Protein AF-A0A971C5C7-F1 (afdb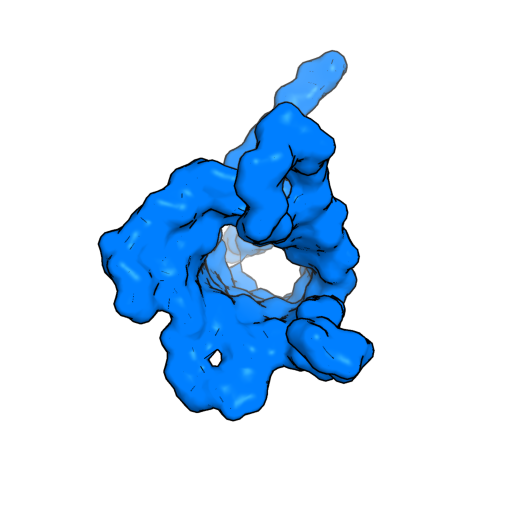_monomer_lite)

pLDDT: mean 79.89, std 18.44, range [36.09, 97.75]

Foldseek 3Di:
DDWPPPAAKWKAFKFQPVVNDGPRVKIWMKGFHDADPQQKTWIKIWIFDDDPDPDPDDDRDIDIWIKIWGAPRVFQKIKIWTWDQDPVRDTFIKIKIWGQDRVQQKTWTFIDGPVDPDTRIIIIIHGDDPDDD

Secondary structure (DSSP, 8-state):
-------EEEEEEEEETTTTEEEEEEEEEEEEEEE-TT-EEEEEEEEEE----SSS----EEEEEEEEEEE-TTT-EEEEEEEEEPTTS-EEEEEEEEEEETTTTEEEEEEEETT-SS--EEEEEEE------

Sequence (133 aa):
MENIQATGTWRGVLFIDKMKEYIEDEIFQIDIQSIDAQNLITATVIEQVQEEDLFLSHRDKFTAYHAEGKLDAHSGEFQLYYKAGGLHGDPVTVELSGTIDENKETIEGQYRTASRQQWQASFLLKKTKTEPL

Radius of gyration: 15.32 Å; chains: 1; bounding box: 49×29×42 Å

Structure (mmCIF, N/CA/C/O backbone):
data_AF-A0A971C5C7-F1
#
_entry.id   AF-A0A971C5C7-F1
#
loop_
_atom_site.group_PDB
_atom_site.id
_atom_site.type_symbol
_atom_site.label_atom_id
_atom_site.label_alt_id
_atom_site.label_comp_id
_atom_site.label_asym_id
_atom_site.label_entity_id
_atom_site.label_seq_id
_atom_site.pdbx_PDB_ins_code
_atom_site.Cartn_x
_atom_site.Cartn_y
_atom_site.Cartn_z
_atom_site.occupancy
_atom_site.B_iso_or_equiv
_atom_site.auth_seq_id
_atom_site.auth_comp_id
_atom_site.auth_asym_id
_atom_site.auth_atom_id
_atom_site.pdbx_PDB_model_num
ATOM 1 N N . MET A 1 1 ? -19.279 -0.349 15.569 1.00 42.62 1 MET A N 1
ATOM 2 C CA . MET A 1 1 ? -18.240 -0.977 14.737 1.00 42.62 1 MET A CA 1
ATOM 3 C C . MET A 1 1 ? -16.993 -0.158 14.946 1.00 42.62 1 MET A C 1
ATOM 5 O O . MET A 1 1 ? -17.082 1.059 14.836 1.00 42.62 1 MET A O 1
ATOM 9 N N . GLU A 1 2 ? -15.920 -0.794 15.394 1.00 49.66 2 GLU A N 1
ATOM 10 C CA . GLU A 1 2 ? -14.633 -0.124 15.568 1.00 49.66 2 GLU A CA 1
ATOM 11 C C . GLU A 1 2 ? -14.088 0.215 14.174 1.00 49.66 2 GLU A C 1
ATOM 13 O O . GLU A 1 2 ? -14.257 -0.563 13.236 1.00 49.66 2 GLU A O 1
ATOM 18 N N . ASN A 1 3 ? -13.575 1.433 14.009 1.00 58.56 3 ASN A N 1
ATOM 19 C CA . ASN A 1 3 ? -13.004 1.875 12.741 1.00 58.56 3 ASN A CA 1
ATOM 20 C C . ASN A 1 3 ? -11.660 1.181 12.541 1.00 58.56 3 ASN A C 1
ATOM 22 O O . ASN A 1 3 ? -10.855 1.190 13.472 1.00 58.56 3 ASN A O 1
ATOM 26 N N . ILE A 1 4 ? -11.405 0.685 11.326 1.00 67.94 4 ILE A N 1
ATOM 27 C CA . ILE A 1 4 ? -10.100 0.130 10.972 1.00 67.94 4 ILE A CA 1
ATOM 28 C C . ILE A 1 4 ? -9.026 1.212 11.184 1.00 67.94 4 ILE A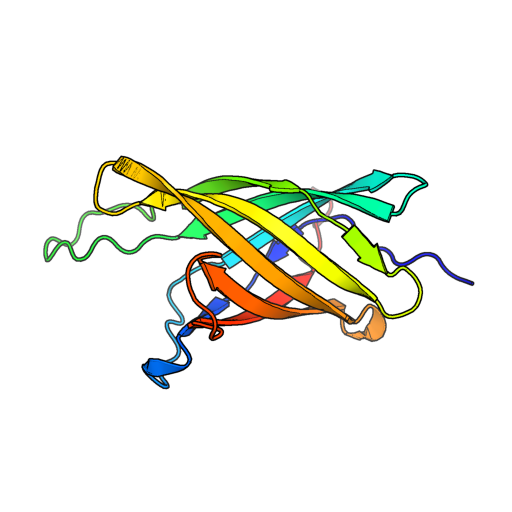 C 1
ATOM 30 O O . ILE A 1 4 ? -9.005 2.234 10.491 1.00 67.94 4 ILE A O 1
ATOM 34 N N . GLN A 1 5 ? -8.120 1.006 12.136 1.00 80.19 5 GLN A N 1
ATOM 35 C CA . GLN A 1 5 ? -6.921 1.793 12.374 1.00 8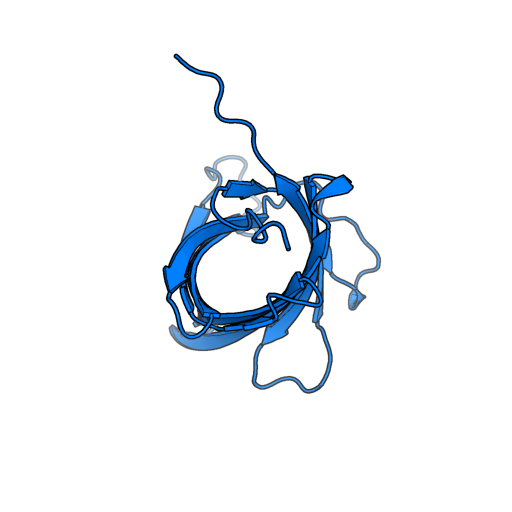0.19 5 GLN A CA 1
ATOM 36 C C . GLN A 1 5 ? -5.836 1.448 11.339 1.00 80.19 5 GLN A C 1
ATOM 38 O O . GLN A 1 5 ? -4.733 0.996 11.657 1.00 80.19 5 GLN A O 1
ATOM 43 N N . ALA A 1 6 ? -6.142 1.718 10.073 1.00 85.75 6 ALA A N 1
ATOM 44 C CA . ALA A 1 6 ? -5.245 1.499 8.943 1.00 85.75 6 ALA A CA 1
ATOM 45 C C . ALA A 1 6 ? -4.094 2.520 8.873 1.00 85.75 6 ALA A C 1
ATOM 47 O O . ALA A 1 6 ? -3.048 2.229 8.298 1.00 85.75 6 ALA A O 1
ATOM 48 N N . THR A 1 7 ? -4.255 3.710 9.459 1.00 92.31 7 THR A N 1
ATOM 49 C CA . THR A 1 7 ? -3.225 4.757 9.412 1.00 92.31 7 THR A CA 1
ATOM 50 C C . THR A 1 7 ? -1.947 4.354 10.148 1.00 92.31 7 THR A C 1
ATOM 52 O O . THR A 1 7 ? -1.972 3.648 11.168 1.00 92.31 7 THR A O 1
ATOM 55 N N . GLY A 1 8 ? -0.821 4.834 9.618 1.00 92.25 8 GLY A N 1
ATOM 56 C CA . GLY A 1 8 ? 0.525 4.572 10.115 1.00 92.25 8 GLY A CA 1
ATOM 57 C C . GLY A 1 8 ? 1.416 3.853 9.105 1.00 92.25 8 GLY A C 1
ATOM 58 O O . GLY A 1 8 ? 1.038 3.609 7.957 1.00 92.25 8 GLY A O 1
ATOM 59 N N . THR A 1 9 ? 2.615 3.510 9.568 1.00 94.00 9 THR A N 1
ATOM 60 C CA . THR A 1 9 ? 3.663 2.922 8.737 1.00 94.00 9 THR A CA 1
ATOM 61 C C . THR A 1 9 ? 3.650 1.400 8.806 1.00 94.00 9 THR A C 1
ATOM 63 O O . THR A 1 9 ? 3.791 0.810 9.879 1.00 94.00 9 THR A O 1
ATOM 66 N N . TRP A 1 10 ? 3.572 0.765 7.645 1.00 94.12 10 TRP A N 1
ATOM 67 C CA . TRP A 1 10 ? 3.577 -0.681 7.459 1.00 94.12 10 TRP A CA 1
ATOM 68 C C . TRP A 1 10 ? 4.815 -1.076 6.673 1.00 94.12 10 TRP A C 1
ATOM 70 O O . TRP A 1 10 ? 5.034 -0.565 5.577 1.00 94.12 10 TRP A O 1
ATOM 80 N N . ARG A 1 11 ? 5.636 -1.973 7.215 1.00 92.38 11 ARG A N 1
ATOM 81 C CA . ARG A 1 11 ? 6.927 -2.329 6.621 1.00 92.38 11 ARG A CA 1
ATOM 82 C C . ARG A 1 11 ? 7.119 -3.836 6.566 1.00 92.38 11 ARG A C 1
ATOM 84 O O . ARG A 1 11 ? 6.727 -4.556 7.484 1.00 92.38 11 ARG A O 1
ATOM 91 N N . GLY A 1 12 ? 7.739 -4.302 5.495 1.00 88.88 12 GLY A N 1
ATOM 92 C CA . GLY A 1 12 ? 8.075 -5.701 5.292 1.00 88.88 12 GLY A CA 1
ATOM 93 C C . GLY A 1 12 ? 8.837 -5.884 3.990 1.00 88.88 12 GLY A C 1
ATOM 94 O O . GLY A 1 12 ? 9.690 -5.061 3.660 1.00 88.88 12 GLY A O 1
ATOM 95 N N . VAL A 1 13 ? 8.525 -6.965 3.284 1.00 83.38 13 VAL A N 1
ATOM 96 C CA . VAL A 1 13 ? 9.247 -7.403 2.083 1.00 83.38 13 VAL A CA 1
ATOM 97 C C . VAL A 1 13 ? 8.280 -7.686 0.937 1.00 83.38 13 VAL A C 1
ATOM 99 O O . VAL A 1 13 ? 7.089 -7.946 1.155 1.00 83.38 13 VAL A O 1
ATOM 102 N N . LEU A 1 14 ? 8.815 -7.645 -0.279 1.00 82.12 14 LEU A N 1
ATOM 103 C CA . LEU A 1 14 ? 8.122 -7.975 -1.516 1.00 82.12 14 LEU A CA 1
ATOM 104 C C . LEU A 1 14 ? 8.635 -9.328 -2.043 1.00 82.12 14 LEU A C 1
ATOM 106 O O . LEU A 1 14 ? 9.828 -9.615 -2.034 1.00 82.12 14 LEU A O 1
ATOM 110 N N . PHE A 1 15 ? 7.722 -10.189 -2.477 1.00 76.44 15 PHE A N 1
ATOM 111 C CA . PHE A 1 15 ? 7.983 -11.542 -2.963 1.00 76.44 15 PHE A CA 1
ATOM 112 C C . PHE A 1 15 ? 7.736 -11.587 -4.464 1.00 76.44 15 PHE A C 1
ATOM 114 O O . PHE A 1 15 ? 6.591 -11.486 -4.903 1.00 76.44 15 PHE A O 1
ATOM 121 N N . ILE A 1 16 ? 8.779 -11.756 -5.276 1.00 73.94 16 ILE A N 1
ATOM 122 C CA . ILE A 1 16 ? 8.614 -11.832 -6.731 1.00 73.94 16 ILE A CA 1
ATOM 123 C C . ILE A 1 16 ? 8.134 -13.238 -7.109 1.00 73.94 16 ILE A C 1
ATOM 125 O O . ILE A 1 16 ? 8.922 -14.172 -7.279 1.00 73.94 16 ILE A O 1
ATOM 129 N N . ASP A 1 17 ? 6.818 -13.378 -7.289 1.00 65.69 17 ASP A N 1
ATOM 130 C CA . ASP A 1 17 ? 6.119 -14.659 -7.481 1.00 65.69 17 ASP A CA 1
ATOM 131 C C . ASP A 1 17 ? 6.710 -15.516 -8.619 1.00 65.69 17 ASP A C 1
ATOM 133 O O . ASP A 1 17 ? 6.700 -16.747 -8.563 1.00 65.69 17 ASP A O 1
ATOM 137 N N . LYS A 1 18 ? 7.256 -14.878 -9.665 1.00 60.06 18 LYS A N 1
ATOM 138 C CA . LYS A 1 18 ? 7.855 -15.576 -10.818 1.00 60.06 18 LYS A CA 1
ATOM 139 C C . LYS A 1 18 ? 9.223 -16.190 -10.539 1.00 60.06 18 LYS A C 1
ATOM 141 O O . LYS A 1 18 ? 9.579 -17.145 -11.227 1.00 60.06 18 LYS A O 1
ATOM 146 N N . MET A 1 19 ? 9.970 -15.660 -9.574 1.00 52.53 19 MET A N 1
ATOM 147 C CA . MET A 1 19 ? 11.295 -16.177 -9.221 1.00 52.53 19 MET A CA 1
ATOM 148 C C . MET A 1 19 ? 11.225 -17.222 -8.103 1.00 52.53 19 MET A C 1
ATOM 150 O O . MET A 1 19 ? 12.179 -17.967 -7.930 1.00 52.53 19 MET A O 1
ATOM 154 N N . LYS A 1 20 ? 10.081 -17.351 -7.402 1.00 52.41 20 LYS A N 1
ATOM 155 C CA . LYS A 1 20 ? 9.916 -18.207 -6.203 1.00 52.41 20 LYS A CA 1
ATOM 156 C C . LYS A 1 20 ? 10.995 -17.967 -5.136 1.00 52.41 20 LYS A C 1
ATOM 158 O O . LYS A 1 20 ? 11.240 -18.834 -4.300 1.00 52.41 20 LYS A O 1
ATOM 163 N N . GLU A 1 21 ? 11.627 -16.804 -5.173 1.00 45.12 21 GLU A N 1
ATOM 164 C CA . GLU A 1 21 ? 12.699 -16.414 -4.274 1.00 45.12 21 GLU A CA 1
ATOM 165 C C . GLU A 1 21 ? 12.211 -15.254 -3.413 1.00 45.12 21 GLU A C 1
ATOM 167 O O . GLU A 1 21 ? 11.529 -14.338 -3.882 1.00 45.12 21 GLU A O 1
ATOM 172 N N . TYR A 1 22 ? 12.536 -15.345 -2.127 1.00 46.41 22 TYR A N 1
ATOM 173 C CA . TYR A 1 22 ? 12.425 -14.237 -1.199 1.00 46.41 22 TYR A CA 1
ATOM 174 C C . TYR A 1 22 ? 13.613 -13.325 -1.477 1.00 46.41 22 TYR A C 1
ATOM 176 O O . TYR A 1 22 ? 14.752 -13.748 -1.289 1.00 46.41 22 TYR A O 1
ATOM 184 N N . ILE A 1 23 ? 13.365 -12.089 -1.899 1.00 52.47 23 ILE A N 1
ATOM 185 C CA . ILE A 1 23 ? 14.405 -11.068 -1.825 1.00 52.47 23 ILE A CA 1
ATOM 186 C C . ILE A 1 23 ? 14.268 -10.447 -0.436 1.00 52.47 23 ILE A C 1
ATOM 188 O O . ILE A 1 23 ? 13.567 -9.462 -0.236 1.00 52.47 23 ILE A O 1
ATOM 192 N N . GLU A 1 24 ? 14.861 -11.107 0.564 1.00 48.19 24 GLU A N 1
ATOM 193 C CA . GLU A 1 24 ? 14.807 -10.660 1.968 1.00 48.19 24 GLU A CA 1
ATOM 194 C C . GLU A 1 24 ? 15.485 -9.292 2.180 1.00 48.19 24 GLU A C 1
ATOM 196 O O . GLU A 1 24 ? 15.211 -8.621 3.175 1.00 48.19 24 GLU A O 1
ATOM 201 N N . ASP A 1 25 ? 16.306 -8.857 1.219 1.00 49.09 25 ASP A N 1
ATOM 202 C CA . ASP A 1 25 ? 17.074 -7.611 1.254 1.00 49.09 25 ASP A CA 1
ATOM 203 C C . ASP A 1 25 ? 16.357 -6.408 0.601 1.00 49.09 25 ASP A C 1
ATOM 205 O O . ASP A 1 25 ? 16.956 -5.340 0.471 1.00 49.09 25 ASP A O 1
ATOM 209 N N . GLU A 1 26 ? 15.087 -6.548 0.194 1.00 63.91 26 GLU A N 1
ATOM 210 C CA . GLU A 1 26 ? 14.278 -5.450 -0.355 1.00 63.91 26 GLU A CA 1
ATOM 211 C C . GLU A 1 26 ? 13.210 -4.992 0.644 1.00 63.91 26 GLU A C 1
ATOM 213 O O . GLU A 1 26 ? 12.164 -5.619 0.839 1.00 63.91 26 GLU A O 1
ATOM 218 N N . ILE A 1 27 ? 13.462 -3.850 1.285 1.00 75.00 27 ILE A N 1
ATOM 219 C CA . ILE A 1 27 ? 12.473 -3.183 2.128 1.00 75.00 27 ILE A CA 1
ATOM 220 C C . ILE A 1 27 ? 11.348 -2.630 1.246 1.00 75.00 27 ILE A C 1
ATOM 222 O O . ILE A 1 27 ? 11.565 -1.760 0.399 1.00 75.00 27 ILE A O 1
ATOM 226 N N . PHE A 1 28 ? 10.125 -3.068 1.541 1.00 87.75 28 PHE A N 1
ATOM 227 C CA . PHE A 1 28 ? 8.891 -2.491 1.022 1.00 87.75 28 PHE A CA 1
ATOM 228 C C . PHE A 1 28 ? 8.098 -1.870 2.172 1.00 87.75 28 PHE A C 1
ATOM 230 O O . PHE A 1 28 ? 7.873 -2.502 3.212 1.00 87.75 28 PHE A O 1
ATOM 237 N N . GLN A 1 29 ? 7.690 -0.614 2.013 1.00 93.00 29 GLN A N 1
ATOM 238 C CA . GLN A 1 29 ? 6.955 0.118 3.039 1.00 93.00 29 GLN A CA 1
ATOM 239 C C . GLN A 1 29 ? 5.771 0.872 2.439 1.00 93.00 29 GLN A C 1
ATOM 241 O O . GLN A 1 29 ? 5.885 1.509 1.396 1.00 93.00 29 GLN A O 1
ATOM 246 N N . ILE A 1 30 ? 4.648 0.850 3.152 1.00 94.44 30 ILE A N 1
ATOM 247 C CA . ILE A 1 30 ? 3.470 1.670 2.882 1.00 94.44 30 ILE A CA 1
ATOM 248 C C . ILE A 1 30 ? 3.205 2.514 4.125 1.00 94.44 30 ILE A C 1
ATOM 250 O O . ILE A 1 30 ? 2.951 1.985 5.204 1.00 94.44 30 ILE A O 1
ATOM 254 N N . ASP A 1 31 ? 3.252 3.830 3.982 1.00 95.06 31 ASP A N 1
ATOM 255 C CA . ASP A 1 31 ? 2.839 4.772 5.016 1.00 95.06 31 ASP A CA 1
ATOM 256 C C . ASP A 1 31 ? 1.453 5.322 4.678 1.00 95.06 31 ASP A C 1
ATOM 258 O O . ASP A 1 31 ? 1.311 6.140 3.769 1.00 95.06 31 ASP A O 1
ATOM 262 N N . ILE A 1 32 ? 0.419 4.837 5.371 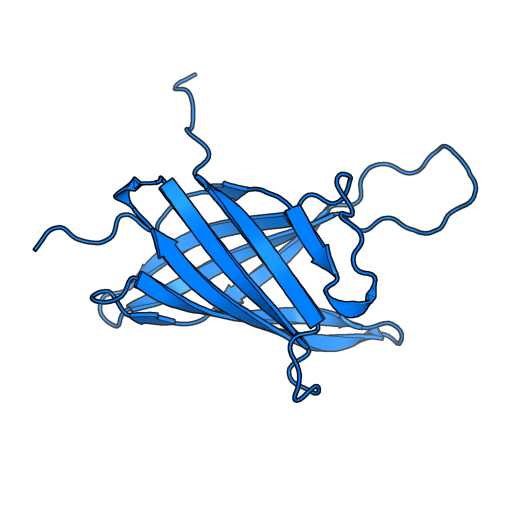1.00 94.88 32 ILE A N 1
ATOM 263 C CA . ILE A 1 32 ? -0.966 5.284 5.180 1.00 94.88 32 ILE A CA 1
ATOM 264 C C . ILE A 1 32 ? -1.164 6.563 5.994 1.00 94.88 32 ILE A C 1
ATOM 266 O O . ILE A 1 32 ? -1.310 6.523 7.219 1.00 94.88 32 ILE A O 1
ATOM 270 N N . GLN A 1 33 ? -1.179 7.700 5.301 1.00 94.94 33 GLN A N 1
ATOM 271 C CA . GLN A 1 33 ? -1.163 9.029 5.911 1.00 94.94 33 GLN A CA 1
ATOM 272 C C . GLN A 1 33 ? -2.556 9.479 6.344 1.00 94.94 33 GLN A C 1
ATOM 274 O O . GLN A 1 33 ? -2.728 10.041 7.425 1.00 94.94 33 GLN A O 1
ATOM 279 N N . SER A 1 34 ? -3.562 9.252 5.500 1.00 93.94 34 SER A N 1
ATOM 280 C CA . SER A 1 34 ? -4.943 9.615 5.813 1.00 93.94 34 SER A CA 1
ATOM 281 C C . SER A 1 34 ? -5.945 8.745 5.067 1.00 93.94 34 SER A C 1
ATOM 283 O O . SER A 1 34 ? -5.646 8.195 4.004 1.00 93.94 34 SER A O 1
ATOM 285 N N . ILE A 1 35 ? -7.133 8.634 5.659 1.00 93.62 35 ILE A N 1
ATOM 286 C CA . ILE A 1 35 ? -8.316 8.020 5.064 1.00 93.62 35 ILE A CA 1
ATOM 287 C C . ILE A 1 35 ? -9.471 8.988 5.291 1.00 93.62 35 ILE A C 1
ATOM 289 O O . ILE A 1 35 ? -9.735 9.369 6.434 1.00 93.62 35 ILE A O 1
ATOM 293 N N . ASP A 1 36 ? -10.109 9.436 4.214 1.00 92.19 36 ASP A N 1
ATOM 294 C CA . ASP A 1 36 ? -11.212 10.391 4.305 1.00 92.19 36 ASP A CA 1
ATOM 295 C C . ASP A 1 36 ? -12.570 9.713 4.566 1.00 92.19 36 ASP A C 1
ATOM 297 O O . ASP A 1 36 ? -12.695 8.492 4.660 1.00 92.19 36 ASP A O 1
ATOM 301 N N . ALA A 1 37 ? -13.627 10.521 4.677 1.00 89.88 37 ALA A N 1
ATOM 302 C CA . ALA A 1 37 ? -14.983 10.033 4.935 1.00 89.88 37 ALA A CA 1
ATOM 303 C C . ALA A 1 37 ? -15.609 9.250 3.759 1.00 89.88 37 ALA A C 1
ATOM 305 O O . ALA A 1 37 ? -16.696 8.694 3.909 1.00 89.88 37 ALA A O 1
ATOM 306 N N . GLN A 1 38 ? -14.970 9.232 2.587 1.00 92.19 38 GLN A N 1
ATOM 307 C CA . GLN A 1 38 ? -15.344 8.421 1.426 1.00 92.19 38 GLN A CA 1
ATOM 308 C C . GLN A 1 38 ? -14.454 7.171 1.292 1.00 92.19 38 GLN A C 1
ATOM 310 O O . GLN A 1 38 ? -14.529 6.471 0.280 1.00 92.19 38 GLN A O 1
ATOM 315 N N . ASN A 1 39 ? -13.644 6.875 2.314 1.00 92.31 39 ASN A N 1
ATOM 316 C CA . ASN A 1 39 ? -12.638 5.818 2.343 1.00 92.31 39 ASN A CA 1
ATOM 317 C C . ASN A 1 39 ? -11.555 5.957 1.259 1.00 92.31 39 ASN A C 1
ATOM 319 O O . ASN A 1 39 ? -10.989 4.953 0.813 1.00 92.31 39 ASN A O 1
ATOM 323 N N . LEU A 1 40 ? -11.263 7.183 0.815 1.00 95.69 40 LEU A N 1
ATOM 324 C CA . LEU A 1 40 ? -10.120 7.442 -0.055 1.00 95.69 40 LEU A CA 1
ATOM 325 C C . LEU A 1 40 ? -8.844 7.460 0.779 1.00 95.69 40 LEU A C 1
ATOM 327 O O . LEU A 1 40 ? -8.769 8.144 1.799 1.00 95.69 40 LEU A O 1
ATOM 331 N N . ILE A 1 41 ? -7.845 6.707 0.328 1.00 95.69 41 ILE A N 1
ATOM 332 C CA . ILE A 1 41 ? -6.546 6.589 0.983 1.00 95.69 41 ILE A CA 1
ATOM 333 C C . ILE A 1 41 ? -5.562 7.546 0.318 1.00 95.69 41 ILE A C 1
ATOM 335 O O . ILE A 1 41 ? -5.441 7.551 -0.907 1.00 95.69 41 ILE A O 1
ATOM 339 N N . THR A 1 42 ? -4.806 8.280 1.132 1.00 96.81 42 THR A N 1
ATOM 340 C CA . THR A 1 42 ? -3.542 8.909 0.723 1.00 96.81 42 THR A CA 1
ATOM 341 C C . THR A 1 42 ? -2.391 8.230 1.455 1.00 96.81 42 THR A C 1
ATOM 343 O O . THR A 1 42 ? -2.432 8.093 2.682 1.00 96.81 42 THR A O 1
ATOM 346 N N . ALA A 1 43 ? -1.377 7.792 0.714 1.00 96.81 43 ALA A N 1
ATOM 347 C CA . ALA A 1 43 ? -0.248 7.050 1.251 1.00 96.81 43 ALA A CA 1
ATOM 348 C C . ALA A 1 43 ? 1.071 7.407 0.555 1.00 96.81 43 ALA A C 1
ATOM 350 O O . ALA A 1 43 ? 1.099 7.953 -0.546 1.00 96.81 43 ALA A O 1
ATOM 351 N N . THR A 1 44 ? 2.182 7.053 1.193 1.00 96.06 44 THR A N 1
ATOM 352 C CA . THR A 1 44 ? 3.506 7.021 0.563 1.00 96.06 44 THR A CA 1
ATOM 353 C C . THR A 1 44 ? 3.991 5.580 0.491 1.00 96.06 44 THR A C 1
ATOM 355 O O . THR A 1 44 ? 4.045 4.896 1.510 1.00 96.06 44 THR A O 1
ATOM 358 N N . VAL A 1 45 ? 4.359 5.120 -0.701 1.00 92.94 45 VAL A N 1
ATOM 359 C CA . VAL A 1 45 ? 5.007 3.819 -0.909 1.00 92.94 45 VAL A CA 1
ATOM 360 C C . VAL A 1 45 ? 6.505 4.050 -1.017 1.00 92.94 45 VAL A C 1
ATOM 362 O O . VAL A 1 45 ? 6.938 4.910 -1.779 1.00 92.94 45 VAL A O 1
ATOM 365 N N . ILE A 1 46 ? 7.297 3.311 -0.249 1.00 90.50 46 ILE A N 1
ATOM 366 C CA . ILE A 1 46 ? 8.756 3.371 -0.298 1.00 90.50 46 ILE A CA 1
ATOM 367 C C . ILE A 1 46 ? 9.277 2.010 -0.737 1.00 90.50 46 ILE A C 1
ATOM 369 O O . ILE A 1 46 ? 9.010 0.997 -0.090 1.00 90.50 46 ILE A O 1
ATOM 373 N N . GLU A 1 47 ? 10.039 2.019 -1.824 1.00 85.88 47 GLU A N 1
ATOM 374 C CA . GLU A 1 47 ? 10.718 0.847 -2.371 1.00 85.88 47 GLU A CA 1
ATOM 375 C C . GLU A 1 47 ? 12.229 1.018 -2.210 1.00 85.88 47 GLU A C 1
ATOM 377 O O . GLU A 1 47 ? 12.779 2.076 -2.536 1.00 85.88 47 GLU A O 1
ATOM 382 N N . GLN A 1 48 ? 12.906 -0.016 -1.713 1.00 78.06 48 GLN A N 1
ATOM 383 C CA . GLN A 1 48 ? 14.357 -0.135 -1.810 1.00 78.06 48 GLN A CA 1
ATOM 384 C C . GLN A 1 48 ? 14.706 -0.796 -3.142 1.00 78.06 48 GLN A C 1
ATOM 386 O O . GLN A 1 48 ? 14.307 -1.927 -3.392 1.00 78.06 48 GLN A O 1
ATOM 391 N N . VAL A 1 49 ? 15.452 -0.092 -3.992 1.00 64.81 49 VAL A N 1
ATOM 392 C CA . VAL A 1 49 ? 15.934 -0.644 -5.264 1.00 64.81 49 VAL A CA 1
ATOM 393 C C . VAL A 1 49 ? 17.364 -1.132 -5.059 1.00 64.81 49 VAL A C 1
ATOM 395 O O . VAL A 1 49 ? 18.242 -0.321 -4.749 1.00 64.81 49 VAL A O 1
ATOM 398 N N . GLN A 1 50 ? 17.623 -2.427 -5.258 1.00 52.50 50 GLN A N 1
ATOM 399 C CA . GLN A 1 50 ? 18.988 -2.885 -5.513 1.00 52.50 50 GLN A CA 1
ATOM 400 C C . GLN A 1 50 ? 19.354 -2.505 -6.953 1.00 52.50 50 GLN A C 1
ATOM 402 O O . GLN A 1 50 ? 18.815 -3.050 -7.915 1.00 52.50 50 GLN A O 1
ATOM 407 N N . GLU A 1 51 ? 20.255 -1.536 -7.125 1.00 48.94 51 GLU A N 1
ATOM 408 C CA . GLU A 1 51 ? 20.984 -1.428 -8.390 1.00 48.94 51 GLU A CA 1
ATOM 409 C C . GLU A 1 51 ? 21.885 -2.673 -8.482 1.00 48.94 51 GLU A C 1
ATOM 411 O O . GLU A 1 51 ? 22.645 -2.941 -7.550 1.00 48.94 51 GLU A O 1
ATOM 416 N N . GLU A 1 52 ? 21.798 -3.442 -9.576 1.00 44.19 52 GLU A N 1
ATOM 417 C CA . GLU A 1 52 ? 22.741 -4.524 -9.922 1.00 44.19 52 GLU A CA 1
ATOM 418 C C . GLU A 1 52 ? 24.143 -3.944 -10.221 1.00 44.19 52 GLU A C 1
ATOM 420 O O . GLU A 1 52 ? 24.710 -4.151 -11.291 1.00 44.19 52 GLU A O 1
ATOM 425 N N . ASP A 1 53 ? 24.722 -3.169 -9.307 1.00 41.31 53 ASP A N 1
ATOM 426 C CA . ASP A 1 53 ? 26.091 -2.694 -9.431 1.00 41.31 53 ASP A CA 1
ATOM 427 C C . ASP A 1 53 ? 27.019 -3.658 -8.687 1.00 41.31 53 ASP A C 1
ATOM 429 O O . ASP A 1 53 ? 27.051 -3.740 -7.461 1.00 41.31 53 ASP A O 1
ATOM 433 N N . LEU A 1 54 ? 27.836 -4.371 -9.469 1.00 40.09 54 LEU A N 1
ATOM 434 C CA . LEU A 1 54 ? 28.942 -5.260 -9.069 1.00 40.09 54 LEU A CA 1
ATOM 435 C C . LEU A 1 54 ? 30.036 -4.577 -8.213 1.00 40.09 54 LEU A C 1
ATOM 437 O O . LEU A 1 54 ? 31.090 -5.165 -7.958 1.00 40.09 54 LEU A O 1
ATOM 441 N N . PHE A 1 55 ? 29.811 -3.346 -7.757 1.00 41.78 55 PHE A N 1
ATOM 442 C CA . PHE A 1 55 ? 30.714 -2.574 -6.921 1.00 41.78 55 PHE A CA 1
ATOM 443 C C . PHE A 1 55 ? 30.070 -2.346 -5.551 1.00 41.78 55 PHE A C 1
ATOM 445 O O . PHE A 1 55 ? 29.051 -1.678 -5.423 1.00 41.78 55 PHE A O 1
ATOM 452 N N . LEU A 1 56 ? 30.705 -2.913 -4.520 1.00 40.16 56 LEU A N 1
ATOM 453 C CA . LEU A 1 56 ? 30.364 -2.893 -3.088 1.00 40.16 56 LEU A CA 1
ATOM 454 C C . LEU A 1 56 ? 30.348 -1.480 -2.455 1.00 40.16 56 LEU A C 1
ATOM 456 O O . LEU A 1 56 ? 31.009 -1.227 -1.447 1.00 40.16 56 LEU A O 1
ATOM 460 N N . SER A 1 57 ? 29.626 -0.526 -3.037 1.00 43.50 57 SER A N 1
ATOM 461 C CA . SER A 1 57 ? 29.562 0.848 -2.540 1.00 43.50 57 SER A CA 1
ATOM 462 C C . SER A 1 57 ? 28.292 1.588 -2.955 1.00 43.50 57 SER A C 1
ATOM 464 O O . SER A 1 57 ? 28.376 2.746 -3.354 1.00 43.50 57 SER A O 1
ATOM 466 N N . HIS A 1 58 ? 27.112 0.974 -2.873 1.00 44.38 58 HIS A N 1
ATOM 467 C CA . HIS A 1 58 ? 25.869 1.684 -3.179 1.00 44.38 58 HIS A CA 1
ATOM 468 C C . HIS A 1 58 ? 24.910 1.621 -1.994 1.00 44.38 58 HIS A C 1
ATOM 470 O O . HIS A 1 58 ? 24.438 0.571 -1.583 1.00 44.38 58 HIS A O 1
ATOM 476 N N . ARG A 1 59 ? 24.728 2.802 -1.391 1.00 49.12 59 ARG A N 1
ATOM 477 C CA . ARG A 1 59 ? 23.758 3.100 -0.336 1.00 49.12 59 ARG A CA 1
ATOM 478 C C . ARG A 1 59 ? 22.391 2.587 -0.772 1.00 49.12 59 ARG A C 1
ATOM 480 O O . ARG A 1 59 ? 22.014 2.868 -1.906 1.00 49.12 59 ARG A O 1
ATOM 487 N N . ASP A 1 60 ? 21.660 1.947 0.134 1.00 57.06 60 ASP A N 1
ATOM 488 C CA . ASP A 1 60 ? 20.247 1.606 -0.036 1.00 57.06 60 ASP A CA 1
ATOM 489 C C . ASP A 1 60 ? 19.483 2.827 -0.578 1.00 57.06 60 ASP A C 1
ATOM 491 O O . ASP A 1 60 ? 19.226 3.797 0.144 1.00 57.06 60 ASP A O 1
ATOM 495 N N . LYS A 1 61 ? 19.201 2.848 -1.886 1.00 67.38 61 LYS A N 1
ATOM 496 C CA . LYS A 1 61 ? 18.433 3.931 -2.499 1.00 67.38 61 LYS A CA 1
ATOM 497 C C . LYS A 1 61 ? 16.965 3.609 -2.289 1.00 67.38 61 LYS A C 1
ATOM 499 O O . LYS A 1 61 ? 16.395 2.750 -2.955 1.00 67.38 61 LYS A O 1
ATOM 504 N N . PHE A 1 62 ? 16.366 4.329 -1.354 1.00 76.69 62 PHE A N 1
ATOM 505 C CA . PHE A 1 62 ? 14.928 4.325 -1.148 1.00 76.69 62 PHE A CA 1
ATOM 506 C C . PHE A 1 62 ? 14.284 5.343 -2.082 1.00 76.69 62 PHE A C 1
ATOM 508 O O . PHE A 1 62 ? 14.645 6.524 -2.054 1.00 76.69 62 PHE A O 1
ATOM 515 N N . THR A 1 63 ? 13.315 4.903 -2.880 1.00 84.56 63 THR A N 1
ATOM 516 C CA . THR A 1 63 ? 12.473 5.811 -3.662 1.00 84.56 63 THR A CA 1
ATOM 517 C C . THR A 1 63 ? 11.093 5.876 -3.033 1.00 84.56 63 THR A C 1
ATOM 519 O O . THR A 1 63 ? 10.480 4.846 -2.770 1.00 84.56 63 THR A O 1
ATOM 522 N N . ALA A 1 64 ? 10.622 7.095 -2.774 1.00 89.94 64 ALA A N 1
ATOM 523 C CA . ALA A 1 64 ? 9.300 7.351 -2.223 1.00 89.94 64 ALA A CA 1
ATOM 524 C C . ALA A 1 64 ? 8.336 7.785 -3.334 1.00 89.94 64 ALA A C 1
ATOM 526 O O . ALA A 1 64 ? 8.637 8.691 -4.115 1.00 89.94 64 ALA A O 1
ATOM 527 N N . TYR A 1 65 ? 7.163 7.166 -3.363 1.00 91.94 65 TYR A N 1
ATOM 528 C CA . TYR A 1 65 ? 6.106 7.412 -4.329 1.00 91.94 65 TYR A CA 1
ATOM 529 C C . TYR A 1 65 ? 4.828 7.826 -3.612 1.00 91.94 65 TYR A C 1
ATOM 531 O O . TYR A 1 65 ? 4.391 7.177 -2.664 1.00 91.94 65 TYR A O 1
ATOM 539 N N . HIS A 1 66 ? 4.199 8.890 -4.102 1.00 95.81 66 HIS A N 1
ATOM 540 C CA . HIS A 1 66 ? 2.847 9.251 -3.687 1.00 95.81 66 HIS A CA 1
ATOM 541 C C . HIS A 1 66 ? 1.851 8.239 -4.250 1.00 95.81 66 HIS A C 1
ATOM 543 O O . HIS A 1 66 ? 1.843 8.003 -5.463 1.00 95.81 66 HIS A O 1
ATOM 549 N N . ALA A 1 67 ? 1.022 7.672 -3.378 1.00 96.69 67 ALA A N 1
ATOM 550 C CA . ALA A 1 67 ? 0.021 6.678 -3.722 1.00 96.69 67 ALA A CA 1
ATOM 551 C C . ALA A 1 67 ? -1.372 7.094 -3.245 1.00 96.69 67 ALA A C 1
ATOM 553 O O . ALA A 1 67 ? -1.550 7.603 -2.138 1.00 96.69 67 ALA A O 1
ATOM 554 N N . GLU A 1 68 ? -2.374 6.817 -4.073 1.00 97.75 68 GLU A N 1
ATOM 555 C CA . GLU A 1 68 ? -3.778 7.097 -3.774 1.00 97.75 68 GLU A CA 1
ATOM 556 C C . GLU A 1 68 ? -4.642 5.884 -4.075 1.00 97.75 68 GLU A C 1
ATOM 558 O O . GLU A 1 68 ? -4.338 5.090 -4.967 1.00 97.75 68 GLU A O 1
ATOM 563 N N . GLY A 1 69 ? -5.755 5.746 -3.366 1.00 96.81 69 GLY A N 1
ATOM 564 C CA . GLY A 1 69 ? -6.692 4.681 -3.673 1.00 96.81 69 GLY A CA 1
ATOM 565 C C . GLY A 1 69 ? -7.856 4.595 -2.707 1.00 96.81 69 GLY A C 1
ATOM 566 O O . GLY A 1 69 ? -8.374 5.621 -2.274 1.00 96.81 69 GLY A O 1
ATOM 567 N N . LYS A 1 70 ? -8.327 3.380 -2.428 1.00 96.62 70 LYS A N 1
ATOM 568 C CA . LYS A 1 70 ? -9.569 3.145 -1.681 1.00 96.62 70 LYS A CA 1
ATOM 569 C C . LYS A 1 70 ? -9.413 2.026 -0.669 1.00 96.62 70 LYS A C 1
ATOM 571 O O . LYS A 1 70 ? -8.753 1.036 -0.970 1.00 96.62 70 LYS A O 1
ATOM 576 N N . LEU A 1 71 ? -10.075 2.180 0.473 1.00 95.12 71 LEU A N 1
ATOM 577 C CA . LEU A 1 71 ? -10.261 1.148 1.491 1.00 95.12 71 LEU A CA 1
ATOM 578 C C . LEU A 1 71 ? -11.737 0.731 1.524 1.00 95.12 71 LEU A C 1
ATOM 580 O O . LEU A 1 71 ? -12.630 1.574 1.579 1.00 95.12 71 LEU A O 1
ATOM 584 N N . ASP A 1 72 ? -12.011 -0.562 1.555 1.00 93.50 72 ASP A N 1
ATOM 585 C CA . ASP A 1 72 ? -13.270 -1.079 2.069 1.00 93.50 72 ASP A CA 1
ATOM 586 C C . ASP A 1 72 ? -13.134 -1.221 3.589 1.00 93.50 72 ASP A C 1
ATOM 588 O O . ASP A 1 72 ? -12.454 -2.107 4.106 1.00 93.50 72 ASP A O 1
ATOM 592 N N . ALA A 1 73 ? -13.772 -0.309 4.324 1.00 85.81 73 ALA A N 1
ATOM 593 C CA . ALA A 1 73 ? -13.710 -0.276 5.783 1.00 85.81 73 ALA A CA 1
ATOM 594 C C . ALA A 1 73 ? -14.379 -1.490 6.463 1.00 85.81 73 ALA A C 1
ATOM 596 O O . ALA A 1 73 ? -14.258 -1.643 7.675 1.00 85.81 73 ALA A O 1
ATOM 597 N N . HIS A 1 74 ? -15.120 -2.320 5.721 1.00 87.06 74 HIS A N 1
ATOM 598 C CA . HIS A 1 74 ? -15.795 -3.503 6.246 1.00 87.06 74 HIS A CA 1
ATOM 599 C C . HIS A 1 74 ? -14.934 -4.759 6.111 1.00 87.06 74 HIS A C 1
ATOM 601 O O . HIS A 1 74 ? -14.888 -5.569 7.035 1.00 87.06 74 HIS A O 1
ATOM 607 N N . SER A 1 75 ? -14.274 -4.929 4.963 1.00 89.94 75 SER A N 1
ATOM 608 C CA . SER A 1 75 ? -13.424 -6.093 4.687 1.00 89.94 75 SER A CA 1
ATOM 609 C C . SER A 1 75 ? -11.946 -5.857 5.010 1.00 89.94 75 SER A C 1
ATOM 611 O O . SER A 1 75 ? -11.193 -6.820 5.128 1.00 89.94 75 SER A O 1
ATOM 613 N N . GLY A 1 76 ? -11.520 -4.597 5.146 1.00 91.75 76 GLY A N 1
ATOM 614 C CA . GLY A 1 76 ? -10.108 -4.224 5.236 1.00 91.75 76 GLY A CA 1
ATOM 615 C C . GLY A 1 76 ? -9.371 -4.325 3.899 1.00 91.75 76 GLY A C 1
ATOM 616 O O . GLY A 1 76 ? -8.157 -4.130 3.860 1.00 91.75 76 GLY A O 1
ATOM 617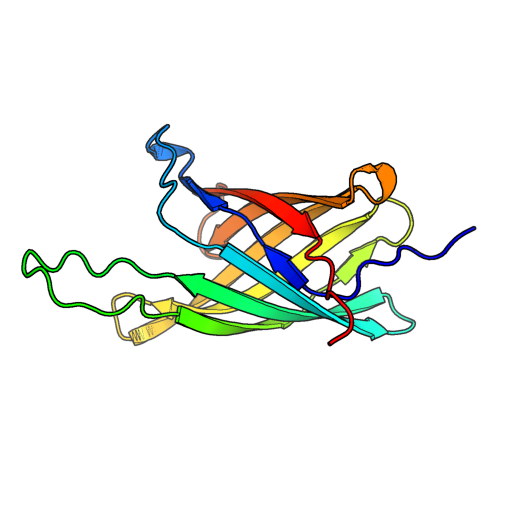 N N . GLU A 1 77 ? -10.073 -4.633 2.805 1.00 96.62 77 GLU A N 1
ATOM 618 C CA . GLU A 1 77 ? -9.489 -4.684 1.468 1.00 96.62 77 GLU A CA 1
ATOM 619 C C . GLU A 1 77 ? -9.170 -3.279 0.969 1.00 96.62 77 GLU A C 1
ATOM 621 O O . GLU A 1 77 ? -9.981 -2.363 1.086 1.00 96.62 77 GLU A O 1
ATOM 626 N N . PHE A 1 78 ? -8.006 -3.100 0.361 1.00 96.31 78 PHE A N 1
ATOM 627 C CA . PHE A 1 78 ? -7.625 -1.834 -0.237 1.00 96.31 78 PHE A CA 1
ATOM 628 C C . PHE A 1 78 ? -7.036 -2.005 -1.630 1.00 96.31 78 PHE A C 1
ATOM 630 O O . PHE A 1 78 ? -6.556 -3.071 -2.030 1.00 96.31 78 PHE A O 1
ATOM 637 N N . GLN A 1 79 ? -7.050 -0.893 -2.355 1.00 97.25 79 GLN A N 1
ATOM 638 C CA . GLN A 1 79 ? -6.293 -0.695 -3.579 1.00 97.25 79 GLN A CA 1
ATOM 639 C C . GLN A 1 79 ? -5.542 0.627 -3.488 1.00 97.25 79 GLN A C 1
ATOM 641 O O . GLN A 1 79 ? -6.114 1.613 -3.030 1.00 97.25 79 GLN A O 1
ATOM 646 N N . LEU A 1 80 ? -4.289 0.651 -3.933 1.00 97.12 80 LEU A N 1
ATOM 647 C CA . LEU A 1 80 ? -3.456 1.848 -4.051 1.00 97.12 80 LEU A CA 1
ATOM 648 C C . LEU A 1 80 ? -2.824 1.904 -5.439 1.00 97.12 80 LEU A C 1
ATOM 650 O O . LEU A 1 80 ? -2.439 0.879 -5.996 1.00 97.12 80 LEU A O 1
ATOM 654 N N . TYR A 1 81 ? -2.667 3.113 -5.963 1.00 96.38 81 TYR A N 1
ATOM 655 C CA . TYR A 1 81 ? -2.039 3.378 -7.247 1.00 96.38 81 TYR A CA 1
ATOM 656 C C . TYR A 1 81 ? -0.986 4.469 -7.103 1.00 96.38 81 TYR A C 1
ATOM 658 O O . TYR A 1 81 ? -1.242 5.503 -6.490 1.00 96.38 81 TYR A O 1
ATOM 666 N N . TYR A 1 82 ? 0.176 4.272 -7.718 1.00 94.12 82 TYR A N 1
ATOM 667 C CA . TYR A 1 82 ? 1.230 5.286 -7.805 1.00 94.12 82 TYR A CA 1
ATOM 668 C C . TYR A 1 82 ? 1.956 5.212 -9.144 1.00 94.12 82 TYR A C 1
ATOM 670 O O . TYR A 1 82 ? 1.784 4.272 -9.920 1.00 94.12 82 TYR A O 1
ATOM 678 N N . LYS A 1 83 ? 2.752 6.240 -9.444 1.00 90.50 83 LYS A N 1
ATOM 679 C CA . LYS A 1 83 ? 3.588 6.298 -10.647 1.00 90.50 83 LYS A CA 1
ATOM 680 C C . LYS A 1 83 ? 5.044 6.050 -10.270 1.00 90.50 83 LYS A C 1
ATOM 682 O O . LYS A 1 83 ? 5.657 6.909 -9.641 1.00 90.50 83 LYS A O 1
ATOM 687 N N . ALA A 1 84 ? 5.583 4.907 -10.679 1.00 85.25 84 ALA A N 1
ATOM 688 C CA . ALA A 1 84 ? 6.994 4.570 -10.533 1.00 85.25 84 ALA A CA 1
ATOM 689 C C . ALA A 1 84 ? 7.788 4.973 -11.786 1.00 85.25 84 ALA A C 1
ATOM 691 O O . ALA A 1 84 ? 7.229 5.061 -12.882 1.00 85.25 84 ALA A O 1
ATOM 692 N N . GLY A 1 85 ? 9.091 5.223 -11.642 1.00 70.69 85 GLY A N 1
ATOM 693 C CA . GLY A 1 85 ? 9.971 5.469 -12.788 1.00 70.69 85 GLY A CA 1
ATOM 694 C C . GLY A 1 85 ? 10.147 4.191 -13.610 1.00 70.69 85 GLY A C 1
ATOM 695 O O . GLY A 1 85 ? 10.558 3.171 -13.068 1.00 70.69 85 GLY A O 1
ATOM 696 N N . GLY A 1 86 ? 9.816 4.216 -14.902 1.00 62.53 86 GLY A N 1
ATOM 697 C CA . GLY A 1 86 ? 10.038 3.075 -15.788 1.00 62.53 86 GLY A CA 1
ATOM 698 C C . GLY A 1 86 ? 11.474 2.994 -16.309 1.00 62.53 86 GLY A C 1
ATOM 699 O O . GLY A 1 86 ? 12.193 3.990 -16.362 1.00 62.53 86 GLY A O 1
ATOM 700 N N . LEU A 1 87 ? 11.859 1.806 -16.791 1.00 54.00 87 LEU A N 1
ATOM 701 C CA . LEU A 1 87 ? 13.183 1.493 -17.364 1.00 54.00 87 LEU A CA 1
ATOM 702 C C . LEU A 1 87 ? 13.610 2.400 -18.540 1.00 54.00 87 LEU A C 1
ATOM 704 O O . LEU A 1 87 ? 14.787 2.447 -18.883 1.00 54.00 87 LEU A O 1
ATOM 708 N N . HIS A 1 88 ? 12.674 3.124 -19.159 1.00 56.03 88 HIS A N 1
ATOM 709 C CA . HIS A 1 88 ? 12.927 4.015 -20.298 1.00 56.03 88 HIS A CA 1
ATOM 710 C C . HIS A 1 88 ? 12.590 5.487 -20.014 1.00 56.03 88 HIS A C 1
ATOM 712 O O . HIS A 1 88 ? 12.469 6.279 -20.942 1.00 56.03 88 HIS A O 1
ATOM 718 N N . GLY A 1 89 ? 12.434 5.861 -18.740 1.00 62.16 89 GLY A N 1
ATOM 719 C CA . GLY A 1 89 ? 12.096 7.229 -18.330 1.00 62.16 89 GLY A CA 1
ATOM 720 C C . GLY A 1 89 ? 10.600 7.552 -18.365 1.00 62.16 89 GLY A C 1
ATOM 721 O O . GLY A 1 89 ? 10.186 8.543 -17.767 1.00 62.16 89 GLY A O 1
ATOM 722 N N . ASP A 1 90 ? 9.779 6.699 -18.981 1.00 73.69 90 ASP A N 1
ATOM 723 C CA . ASP A 1 90 ? 8.326 6.827 -18.922 1.00 73.69 90 ASP A CA 1
ATOM 724 C C . ASP A 1 90 ? 7.790 6.301 -17.583 1.00 73.69 90 ASP A C 1
ATOM 726 O O . ASP A 1 90 ? 8.113 5.175 -17.189 1.00 73.69 90 ASP A O 1
ATOM 730 N N . PRO A 1 91 ? 6.965 7.078 -16.861 1.00 80.88 91 PRO A N 1
ATOM 731 C CA . PRO A 1 91 ? 6.380 6.621 -15.615 1.00 80.88 91 PRO A CA 1
ATOM 732 C C . PRO A 1 91 ? 5.395 5.477 -15.867 1.00 80.88 91 PRO A C 1
ATOM 734 O O . PRO A 1 91 ? 4.528 5.556 -16.739 1.00 80.88 91 PRO A O 1
ATOM 737 N N . VAL A 1 92 ? 5.492 4.433 -15.052 1.00 86.88 92 VAL A N 1
ATOM 738 C CA . VAL A 1 92 ? 4.582 3.289 -15.078 1.00 86.88 92 VAL A CA 1
ATOM 739 C C . VAL A 1 92 ? 3.628 3.401 -13.900 1.00 86.88 92 VAL A C 1
ATOM 741 O O . VAL A 1 92 ? 4.045 3.643 -12.768 1.00 86.88 92 VAL A O 1
ATOM 744 N N . THR A 1 93 ? 2.335 3.222 -14.155 1.00 91.19 93 THR A N 1
ATOM 745 C CA . THR A 1 93 ? 1.359 3.089 -13.074 1.00 91.19 93 THR A CA 1
ATOM 746 C C . THR A 1 93 ? 1.502 1.717 -12.436 1.00 91.19 93 THR A C 1
ATOM 748 O O . THR A 1 93 ? 1.413 0.695 -13.119 1.00 91.19 93 THR A O 1
ATOM 751 N N . VAL A 1 94 ? 1.694 1.713 -11.128 1.00 91.56 94 VAL A N 1
ATOM 752 C CA . VAL A 1 94 ? 1.681 0.530 -10.281 1.00 91.56 94 VAL A CA 1
ATOM 753 C C . VAL A 1 94 ? 0.356 0.481 -9.539 1.00 91.56 94 VAL A C 1
ATOM 755 O O . VAL A 1 94 ? -0.169 1.516 -9.133 1.00 91.56 94 VAL A O 1
ATOM 758 N N . GLU A 1 95 ? -0.172 -0.723 -9.386 1.00 95.38 95 GLU A N 1
ATOM 759 C CA . GLU A 1 95 ? -1.331 -1.059 -8.577 1.00 95.38 95 GLU A CA 1
ATOM 760 C C . GLU A 1 95 ? -0.899 -2.019 -7.467 1.00 95.38 95 GLU A C 1
ATOM 762 O O . GLU A 1 95 ? -0.291 -3.062 -7.729 1.00 95.38 95 GLU A O 1
ATOM 767 N N . LEU A 1 96 ? -1.256 -1.665 -6.237 1.00 95.19 96 LEU A N 1
ATOM 768 C CA . LEU A 1 96 ? -1.215 -2.541 -5.077 1.00 95.19 96 LEU A CA 1
ATOM 769 C C . LEU A 1 96 ? -2.646 -2.891 -4.700 1.00 95.19 96 LEU A C 1
ATOM 771 O O . LEU A 1 96 ? -3.504 -2.009 -4.645 1.00 95.19 96 LEU A O 1
ATOM 775 N N . SER A 1 97 ? -2.891 -4.149 -4.372 1.00 96.44 97 SER A N 1
ATOM 776 C CA . SER A 1 97 ? -4.135 -4.574 -3.739 1.00 96.44 97 SER A CA 1
ATOM 777 C C . SER A 1 97 ? -3.809 -5.458 -2.553 1.00 96.44 97 SER A C 1
ATOM 779 O O . SER A 1 97 ? -2.876 -6.248 -2.624 1.00 96.44 97 SER A O 1
ATOM 781 N N . GLY A 1 98 ? -4.540 -5.330 -1.457 1.00 96.25 98 GLY A N 1
ATOM 782 C CA . GLY A 1 98 ? -4.295 -6.161 -0.288 1.00 96.25 98 GLY A CA 1
ATOM 783 C C . GLY A 1 98 ? -5.401 -6.063 0.738 1.00 96.25 98 GLY A C 1
ATOM 784 O O . GLY A 1 98 ? -6.405 -5.390 0.520 1.00 96.25 98 GLY A O 1
ATOM 785 N N . THR A 1 99 ? -5.189 -6.719 1.868 1.00 96.69 99 THR A N 1
ATOM 786 C CA . THR A 1 99 ? -6.112 -6.743 2.997 1.00 96.69 99 THR A CA 1
ATOM 787 C C . THR A 1 99 ? -5.356 -6.393 4.269 1.00 96.69 99 THR A C 1
ATOM 789 O O . THR A 1 99 ? -4.272 -6.919 4.532 1.00 96.69 99 THR A O 1
ATOM 792 N N . ILE A 1 100 ? -5.933 -5.489 5.054 1.00 94.62 100 ILE A N 1
ATOM 793 C CA . ILE A 1 100 ? -5.447 -5.118 6.380 1.00 94.62 100 ILE A CA 1
ATOM 794 C C . ILE A 1 100 ? -6.086 -6.066 7.400 1.00 94.62 100 ILE A C 1
ATOM 796 O O . ILE A 1 100 ? -7.305 -6.079 7.559 1.00 94.62 100 ILE A O 1
ATOM 800 N N . ASP A 1 101 ? -5.265 -6.840 8.109 1.00 92.44 101 ASP A N 1
ATOM 801 C CA . ASP A 1 101 ? -5.687 -7.633 9.267 1.00 92.44 101 ASP A CA 1
ATOM 802 C C . ASP A 1 101 ? -5.264 -6.899 10.541 1.00 92.44 101 ASP A C 1
ATOM 804 O O . ASP A 1 101 ? -4.101 -6.927 10.957 1.00 92.44 101 ASP A O 1
ATOM 808 N N . GLU A 1 102 ? -6.225 -6.219 11.160 1.00 84.88 102 GLU A N 1
ATOM 809 C CA . GLU A 1 102 ? -5.989 -5.431 12.371 1.00 84.88 102 GLU A CA 1
ATOM 810 C C . GLU A 1 102 ? -5.589 -6.281 13.567 1.00 84.88 102 GLU A C 1
ATOM 812 O O . GLU A 1 102 ? -4.736 -5.880 14.355 1.00 84.88 102 GLU A O 1
ATOM 817 N N . ASN A 1 103 ? -6.177 -7.474 13.689 1.00 88.12 103 ASN A N 1
ATOM 818 C CA . ASN A 1 103 ? -5.917 -8.361 14.818 1.00 88.12 103 ASN A CA 1
ATOM 819 C C . ASN A 1 103 ? -4.467 -8.841 14.807 1.00 88.12 103 ASN A C 1
ATOM 821 O O . ASN A 1 103 ? -3.873 -9.071 15.861 1.00 88.12 103 ASN A O 1
ATOM 825 N N . LYS A 1 104 ? -3.905 -9.013 13.608 1.00 89.81 104 LYS A N 1
ATOM 826 C CA . LYS A 1 104 ? -2.515 -9.426 13.413 1.00 89.81 104 LYS A CA 1
ATOM 827 C C . LYS A 1 104 ? -1.547 -8.259 13.238 1.00 89.81 104 LYS A C 1
ATOM 829 O O . LYS A 1 104 ? -0.342 -8.497 13.213 1.00 89.81 104 LYS A O 1
ATOM 834 N N . GLU A 1 105 ? -2.049 -7.030 13.125 1.00 92.69 105 GLU A N 1
ATOM 835 C CA . GLU A 1 105 ? -1.265 -5.854 12.739 1.00 92.69 105 GLU A CA 1
ATOM 836 C C . GLU A 1 105 ? -0.467 -6.103 11.439 1.00 92.69 105 GLU A C 1
ATOM 838 O O . GLU A 1 105 ? 0.704 -5.721 11.327 1.00 92.69 105 GLU A O 1
ATOM 843 N N . THR A 1 106 ? -1.096 -6.744 10.443 1.00 94.19 106 THR A N 1
ATOM 844 C CA . THR A 1 106 ? -0.464 -7.093 9.157 1.00 94.19 106 THR A CA 1
ATOM 845 C C . THR A 1 106 ? -1.214 -6.567 7.941 1.00 94.19 106 THR A C 1
ATOM 847 O O . THR A 1 106 ? -2.435 -6.441 7.956 1.00 94.19 106 THR A O 1
ATOM 850 N N . ILE A 1 107 ? -0.472 -6.349 6.855 1.00 94.94 107 ILE A N 1
ATOM 851 C CA . ILE A 1 107 ? -1.019 -6.208 5.508 1.00 94.94 107 ILE A CA 1
ATOM 852 C C . ILE A 1 107 ? -0.484 -7.335 4.636 1.00 94.94 107 ILE A C 1
ATOM 854 O O . ILE A 1 107 ? 0.729 -7.499 4.523 1.00 94.94 107 ILE A O 1
ATOM 858 N N . GLU A 1 108 ? -1.383 -8.043 3.965 1.00 94.94 108 GLU A N 1
ATOM 859 C CA . GLU A 1 108 ? -1.053 -9.014 2.922 1.00 94.94 108 GLU A CA 1
ATOM 860 C C . GLU A 1 108 ? -1.612 -8.526 1.591 1.00 94.94 108 GLU A C 1
ATOM 862 O O . GLU A 1 108 ? -2.754 -8.073 1.527 1.00 94.94 108 GLU A O 1
ATOM 867 N N . GLY A 1 109 ? -0.821 -8.586 0.524 1.00 94.69 109 GLY A N 1
ATOM 868 C CA . GLY A 1 109 ? -1.274 -8.074 -0.761 1.00 94.69 109 GLY A CA 1
ATOM 869 C C . GLY A 1 109 ? -0.408 -8.460 -1.943 1.00 94.69 109 GLY A C 1
ATOM 870 O O . GLY A 1 109 ? 0.504 -9.277 -1.843 1.00 94.69 109 GLY A O 1
ATOM 871 N N . GLN A 1 110 ? -0.745 -7.883 -3.088 1.00 93.19 110 GLN A N 1
ATOM 872 C CA . GLN A 1 110 ? -0.145 -8.130 -4.383 1.00 93.19 110 GLN A CA 1
ATOM 873 C C . GLN A 1 110 ? 0.138 -6.824 -5.112 1.00 93.19 110 GLN A C 1
ATOM 875 O O . GLN A 1 110 ? -0.541 -5.811 -4.938 1.00 93.19 110 GLN A O 1
ATOM 880 N N . TYR A 1 111 ? 1.155 -6.884 -5.957 1.00 90.62 111 TYR A N 1
ATOM 881 C CA . TYR A 1 111 ? 1.707 -5.788 -6.730 1.00 90.62 111 TYR A CA 1
ATOM 882 C C . TYR A 1 111 ? 1.641 -6.134 -8.218 1.00 90.62 111 TYR A C 1
ATOM 884 O O . TYR A 1 111 ? 2.010 -7.241 -8.640 1.00 90.62 111 TYR A O 1
ATOM 892 N N . ARG A 1 112 ? 1.234 -5.172 -9.050 1.00 89.56 112 ARG A N 1
ATOM 893 C CA . ARG A 1 112 ? 1.434 -5.233 -10.503 1.00 89.56 112 ARG A CA 1
ATOM 894 C C . ARG A 1 112 ? 1.639 -3.855 -11.103 1.00 89.56 112 ARG A C 1
ATOM 896 O O . ARG A 1 112 ? 1.094 -2.862 -10.645 1.00 89.56 112 ARG A O 1
ATOM 903 N N . THR A 1 113 ? 2.330 -3.814 -12.228 1.00 87.94 113 THR A N 1
ATOM 904 C CA . THR A 1 113 ? 2.219 -2.696 -13.165 1.00 87.94 113 THR A CA 1
ATOM 905 C C . THR A 1 113 ? 0.864 -2.773 -13.872 1.00 87.94 113 THR A C 1
ATOM 907 O O . THR A 1 113 ? 0.461 -3.840 -14.333 1.00 87.94 113 THR A O 1
ATOM 910 N N . ALA A 1 114 ? 0.148 -1.654 -13.984 1.00 83.19 114 ALA A N 1
ATOM 911 C CA . ALA A 1 114 ? -1.223 -1.604 -14.509 1.00 83.19 114 ALA A CA 1
ATOM 912 C C . ALA A 1 114 ? -1.346 -2.073 -15.974 1.00 83.19 114 ALA A C 1
ATOM 914 O O . ALA A 1 114 ? -2.426 -2.428 -16.438 1.00 83.19 114 ALA A O 1
ATOM 915 N N . SER A 1 115 ? -0.236 -2.102 -16.718 1.00 81.88 115 SER A N 1
ATOM 916 C CA . SER A 1 115 ? -0.169 -2.649 -18.079 1.00 81.88 115 SER A CA 1
ATOM 917 C C . SER A 1 115 ? -0.143 -4.184 -18.126 1.00 81.88 115 SER A C 1
ATOM 919 O O . SER A 1 115 ? -0.291 -4.770 -19.201 1.00 81.88 115 SER A O 1
ATOM 921 N N . ARG A 1 116 ? 0.050 -4.861 -16.988 1.00 79.50 116 ARG A N 1
ATOM 922 C CA . ARG A 1 116 ? 0.077 -6.323 -16.869 1.00 79.50 116 ARG A CA 1
ATOM 923 C C . ARG A 1 116 ? -1.264 -6.833 -16.348 1.00 79.50 116 ARG A C 1
ATOM 925 O O . ARG A 1 116 ? -1.801 -6.334 -15.370 1.00 79.50 116 ARG A O 1
ATOM 932 N N . GLN A 1 117 ? -1.763 -7.909 -16.953 1.00 82.50 117 GLN A N 1
ATOM 933 C CA . GLN A 1 117 ? -2.974 -8.584 -16.467 1.00 82.50 117 GLN A CA 1
ATOM 934 C C . GLN A 1 117 ? -2.725 -9.461 -15.228 1.00 82.50 117 GLN A C 1
ATOM 936 O O . GLN A 1 117 ? -3.651 -9.716 -14.465 1.00 82.50 117 GLN A O 1
ATOM 941 N N . GLN A 1 118 ? -1.491 -9.932 -15.029 1.00 86.38 118 GLN A N 1
ATOM 942 C CA . GLN A 1 118 ? -1.117 -10.837 -13.938 1.00 86.38 118 GLN A CA 1
ATOM 943 C C . GLN A 1 118 ? -0.359 -10.092 -12.838 1.00 86.38 118 GLN A C 1
ATOM 945 O O . GLN A 1 118 ? 0.473 -9.233 -13.145 1.00 86.38 118 GLN A O 1
ATOM 950 N N . TRP A 1 119 ? -0.605 -10.481 -11.585 1.00 87.69 119 TRP A N 1
ATOM 951 C CA . TRP A 1 119 ? 0.198 -10.071 -10.434 1.00 87.69 119 TRP A CA 1
ATOM 952 C C . TRP A 1 119 ? 1.657 -10.496 -10.616 1.00 87.69 119 TRP A C 1
ATOM 954 O O . TRP A 1 119 ? 1.948 -11.556 -11.178 1.00 87.69 119 TRP A O 1
ATOM 964 N N . GLN A 1 120 ? 2.570 -9.607 -10.234 1.00 84.75 120 GLN A N 1
ATOM 965 C CA . GLN A 1 120 ? 4.009 -9.789 -10.436 1.00 84.75 120 GLN A CA 1
ATOM 966 C C . GLN A 1 120 ? 4.723 -10.163 -9.144 1.00 84.75 120 GLN A C 1
ATOM 968 O O . GLN A 1 120 ? 5.742 -10.853 -9.197 1.00 84.75 120 GLN A O 1
ATOM 973 N N . ALA A 1 121 ? 4.190 -9.692 -8.023 1.00 85.88 121 ALA A N 1
ATOM 974 C CA . ALA A 1 121 ? 4.722 -9.950 -6.710 1.00 85.88 121 ALA A CA 1
ATOM 975 C C . ALA A 1 121 ? 3.615 -9.926 -5.65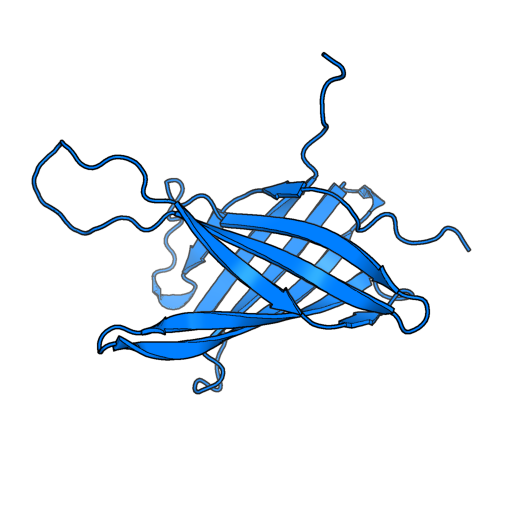9 1.00 85.88 121 ALA A C 1
ATOM 977 O O . ALA A 1 121 ? 2.572 -9.297 -5.855 1.00 85.88 121 ALA A O 1
ATOM 978 N N . SER A 1 122 ? 3.891 -10.566 -4.535 1.00 90.56 122 SER A N 1
ATOM 979 C CA . SER A 1 122 ? 3.093 -10.506 -3.316 1.00 90.56 122 SER A CA 1
ATOM 980 C C . SER A 1 122 ? 3.864 -9.741 -2.237 1.00 90.56 122 SER A C 1
ATOM 982 O O . SER A 1 122 ? 5.075 -9.596 -2.339 1.00 90.56 122 SER A O 1
ATOM 984 N N . PHE A 1 123 ? 3.215 -9.239 -1.195 1.00 90.50 123 PHE A N 1
ATOM 985 C CA . PHE A 1 123 ? 3.897 -8.596 -0.069 1.00 90.50 123 PHE A CA 1
ATOM 986 C C . PHE A 1 123 ? 3.222 -8.935 1.256 1.00 90.50 123 PHE A C 1
ATOM 988 O O . PHE A 1 123 ? 2.012 -9.158 1.317 1.00 90.50 123 PHE A O 1
ATOM 995 N N . LEU A 1 124 ? 4.027 -8.946 2.319 1.00 92.19 124 LEU A N 1
ATOM 996 C CA . LEU A 1 124 ? 3.575 -9.079 3.702 1.00 92.19 124 LEU A CA 1
ATOM 997 C C . LEU A 1 124 ? 4.248 -7.993 4.539 1.00 92.19 124 LEU A C 1
ATOM 999 O O . LEU A 1 124 ? 5.471 -7.981 4.687 1.00 92.19 124 LEU A O 1
ATOM 1003 N N . LEU A 1 125 ? 3.443 -7.100 5.106 1.00 93.25 125 LEU A N 1
ATOM 1004 C CA . LEU A 1 125 ? 3.893 -5.964 5.904 1.00 93.25 125 LEU A CA 1
ATOM 1005 C C . LEU A 1 125 ? 3.375 -6.088 7.327 1.00 93.25 125 LEU A C 1
ATOM 1007 O O . LEU A 1 125 ? 2.273 -6.580 7.560 1.00 93.25 125 LEU A O 1
ATOM 1011 N N . LYS A 1 126 ? 4.157 -5.592 8.280 1.00 93.69 126 LYS A N 1
ATOM 1012 C CA . LYS A 1 126 ? 3.759 -5.462 9.680 1.00 93.69 126 LYS A CA 1
ATOM 1013 C C . LYS A 1 126 ? 3.663 -3.997 10.055 1.00 93.69 126 LYS A C 1
ATOM 1015 O O . LYS A 1 126 ? 4.455 -3.178 9.582 1.00 93.69 126 LYS A O 1
ATOM 1020 N N . LYS A 1 127 ? 2.712 -3.669 10.925 1.00 92.88 127 LYS A N 1
ATOM 1021 C CA . LYS A 1 127 ? 2.590 -2.318 11.461 1.00 92.88 127 LYS A CA 1
ATOM 1022 C C . LYS A 1 127 ? 3.807 -1.996 12.321 1.00 92.88 127 LYS A C 1
ATOM 1024 O O . LYS A 1 127 ? 4.158 -2.737 13.239 1.00 92.88 127 LYS A O 1
ATOM 1029 N N . THR A 1 128 ? 4.454 -0.881 12.027 1.00 88.94 128 THR A N 1
ATOM 1030 C CA . THR A 1 128 ? 5.581 -0.391 12.819 1.00 88.94 128 THR A CA 1
ATOM 1031 C C . THR A 1 128 ? 5.023 0.317 14.044 1.00 88.94 128 THR A C 1
ATOM 1033 O O . THR A 1 128 ? 4.246 1.263 13.918 1.00 88.94 128 THR A O 1
ATOM 1036 N N . LYS A 1 129 ? 5.408 -0.125 15.242 1.00 78.62 129 LYS A N 1
ATOM 1037 C CA . LYS A 1 129 ? 5.092 0.608 16.470 1.00 78.62 129 LYS A CA 1
ATOM 1038 C C . LYS A 1 129 ? 6.080 1.761 16.574 1.00 78.62 129 LYS A C 1
ATOM 1040 O O . LYS A 1 129 ? 7.275 1.527 16.715 1.00 78.62 129 LYS A O 1
ATOM 1045 N N . THR A 1 130 ? 5.604 2.997 16.475 1.00 57.84 130 THR A N 1
ATOM 1046 C CA . THR A 1 130 ? 6.387 4.151 16.927 1.00 57.84 130 THR A CA 1
ATOM 1047 C C . THR A 1 130 ? 6.608 3.993 18.425 1.00 57.84 130 THR A C 1
ATOM 1049 O O . THR A 1 130 ? 5.660 4.123 19.201 1.00 57.84 130 THR A O 1
ATOM 1052 N N . GLU A 1 131 ? 7.834 3.675 18.838 1.00 39.84 131 GLU A N 1
ATOM 1053 C CA . GLU A 1 131 ? 8.226 3.855 20.233 1.00 39.84 131 GLU A CA 1
ATOM 1054 C C . GLU A 1 131 ? 8.136 5.356 20.556 1.00 39.84 131 GLU A C 1
ATOM 1056 O O . GLU A 1 131 ? 8.610 6.176 19.761 1.00 39.84 131 GLU A O 1
ATOM 1061 N N . PRO A 1 132 ? 7.490 5.755 21.665 1.00 40.34 132 PRO A N 1
ATOM 1062 C CA . PRO A 1 132 ? 7.602 7.126 22.132 1.00 40.34 132 PRO A CA 1
ATOM 1063 C C . PRO A 1 132 ? 9.066 7.383 22.509 1.00 40.34 132 PRO A C 1
ATOM 1065 O O . PRO A 1 132 ? 9.633 6.645 23.316 1.00 40.34 132 PRO A O 1
ATOM 1068 N N . LEU A 1 133 ? 9.658 8.399 21.875 1.00 36.09 133 LEU A N 1
ATOM 1069 C CA . LEU A 1 133 ? 10.973 8.950 22.219 1.00 36.09 133 LEU A CA 1
ATOM 1070 C C . LEU A 1 133 ? 11.006 9.472 23.661 1.00 36.09 133 LEU A C 1
ATOM 1072 O O . LEU A 1 133 ? 9.987 10.059 24.097 1.00 36.09 133 LEU A O 1
#